Protein AF-A0A8J3VVQ5-F1 (afdb_monomer_lite)

Secondary structure (DSSP, 8-state):
--S-HHHHHHHHHH-GGGS-HHHHHHTHHHHHH--HHHHHHHHGGG-

Sequence (47 aa):
MQFSDADVDRLLAVAWWDWPLQRITEHIRTIMSGSVDDLENAATGIR

Structure (mmCIF, N/CA/C/O backbone):
data_AF-A0A8J3VVQ5-F1
#
_entry.id   AF-A0A8J3VVQ5-F1
#
loop_
_atom_site.group_PDB
_atom_site.id
_atom_site.type_symbol
_atom_site.label_atom_id
_atom_site.label_alt_id
_atom_site.label_comp_id
_atom_site.label_asym_id
_atom_site.label_entity_id
_atom_site.label_seq_id
_atom_site.pdbx_PDB_ins_code
_atom_site.Cartn_x
_atom_site.Cartn_y
_atom_site.Cartn_z
_atom_site.occupancy
_atom_site.B_iso_or_equiv
_atom_site.auth_seq_id
_atom_site.auth_comp_id
_atom_site.auth_asym_id
_atom_site.auth_atom_id
_atom_site.pdbx_PDB_model_num
ATOM 1 N N . MET A 1 1 ? 5.282 13.423 -17.149 1.00 50.38 1 MET A N 1
ATOM 2 C CA . MET A 1 1 ? 5.486 11.990 -16.870 1.00 50.38 1 MET A CA 1
ATOM 3 C C . MET A 1 1 ? 6.073 11.920 -15.471 1.00 50.38 1 MET A C 1
ATOM 5 O O . MET A 1 1 ? 7.281 11.985 -15.350 1.00 50.38 1 MET A O 1
ATOM 9 N N . GLN A 1 2 ? 5.336 12.111 -14.370 1.00 74.44 2 GLN A N 1
ATOM 10 C CA . GLN A 1 2 ? 4.092 11.457 -13.922 1.00 74.44 2 GLN A CA 1
ATOM 11 C C . GLN A 1 2 ? 4.153 9.947 -14.168 1.00 74.44 2 GLN A C 1
ATOM 13 O O . GLN A 1 2 ? 3.761 9.528 -15.246 1.00 74.44 2 GLN A O 1
ATOM 18 N N . PHE A 1 3 ? 4.730 9.257 -13.171 1.00 78.31 3 PHE A N 1
ATOM 19 C CA . PHE A 1 3 ? 4.928 7.814 -12.944 1.00 78.31 3 PHE A CA 1
ATOM 20 C C . PHE A 1 3 ? 5.514 6.985 -14.100 1.00 78.31 3 PHE A C 1
ATOM 22 O O . PHE A 1 3 ? 5.095 7.097 -15.247 1.00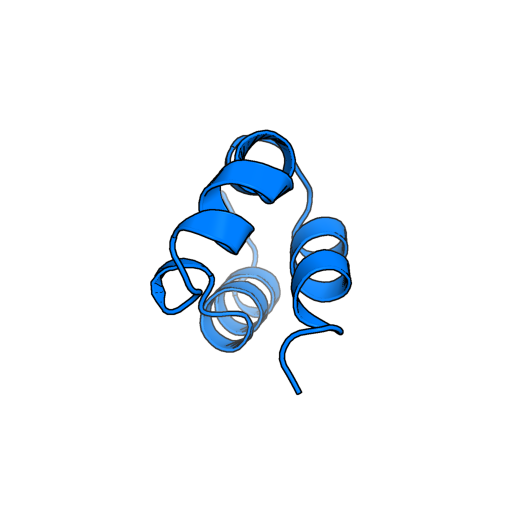 78.31 3 PHE A O 1
ATOM 29 N N . SER A 1 4 ? 6.523 6.160 -13.795 1.00 91.00 4 SER A N 1
ATOM 30 C CA . SER A 1 4 ? 7.005 5.150 -14.745 1.00 91.00 4 SER A CA 1
ATOM 31 C C . SER A 1 4 ? 5.971 4.030 -14.891 1.00 91.00 4 SER A C 1
ATOM 33 O O . SER A 1 4 ? 5.172 3.823 -13.981 1.00 91.00 4 SER A O 1
ATOM 35 N N . ASP A 1 5 ? 5.999 3.274 -15.991 1.00 93.50 5 ASP A N 1
ATOM 36 C CA . ASP A 1 5 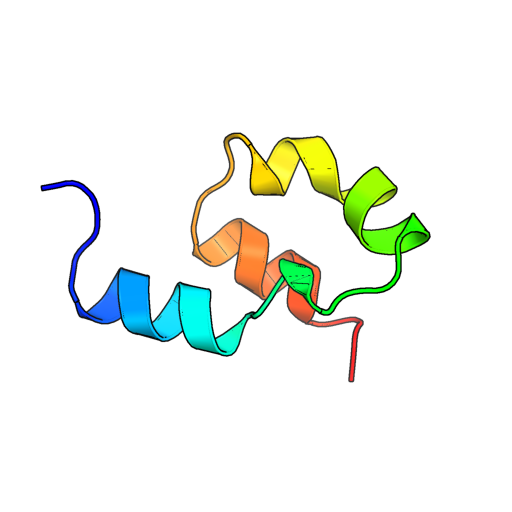? 5.100 2.118 -16.163 1.00 93.50 5 ASP A CA 1
ATOM 37 C C . ASP A 1 5 ? 5.240 1.124 -14.994 1.00 93.50 5 ASP A C 1
ATOM 39 O O . ASP A 1 5 ? 4.250 0.614 -14.479 1.00 93.50 5 ASP A O 1
ATOM 43 N N . ALA A 1 6 ? 6.465 0.951 -14.487 1.00 92.69 6 ALA A N 1
ATOM 44 C CA . ALA A 1 6 ? 6.729 0.142 -13.302 1.00 92.69 6 ALA A CA 1
ATOM 45 C C . ALA A 1 6 ? 6.045 0.697 -12.040 1.00 92.69 6 ALA A C 1
ATOM 47 O O . ALA A 1 6 ? 5.509 -0.071 -11.245 1.00 92.69 6 ALA A O 1
ATOM 48 N N . ASP A 1 7 ? 6.030 2.018 -11.845 1.00 93.12 7 ASP A N 1
ATOM 49 C CA . ASP A 1 7 ? 5.329 2.631 -10.711 1.00 93.12 7 ASP A CA 1
ATOM 50 C C . ASP A 1 7 ? 3.810 2.489 -10.841 1.00 93.12 7 ASP A C 1
ATOM 52 O O . ASP A 1 7 ? 3.124 2.287 -9.840 1.00 93.12 7 ASP A O 1
ATOM 56 N N . VAL A 1 8 ? 3.281 2.570 -12.065 1.00 93.06 8 VAL A N 1
ATOM 57 C CA . VAL A 1 8 ? 1.855 2.354 -12.336 1.00 93.06 8 VAL A CA 1
ATOM 58 C C . VAL A 1 8 ? 1.460 0.920 -11.988 1.00 93.06 8 VAL A C 1
ATOM 60 O O . VAL A 1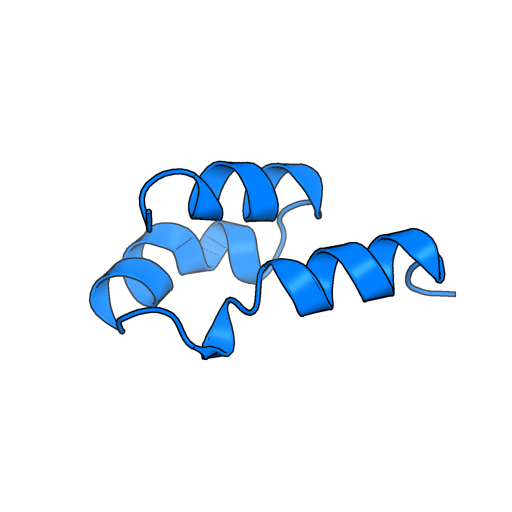 8 ? 0.492 0.725 -11.253 1.00 93.06 8 VAL A O 1
ATOM 63 N N . ASP A 1 9 ? 2.232 -0.071 -12.435 1.00 95.44 9 ASP A N 1
ATOM 64 C CA . ASP A 1 9 ? 1.980 -1.483 -12.129 1.00 95.44 9 ASP A CA 1
ATOM 65 C C . ASP A 1 9 ? 2.016 -1.755 -10.618 1.00 95.44 9 ASP A C 1
ATOM 67 O O . ASP A 1 9 ? 1.150 -2.452 -10.082 1.00 95.44 9 ASP A O 1
ATOM 71 N N . ARG A 1 10 ? 2.973 -1.152 -9.903 1.00 94.94 10 ARG A N 1
ATOM 72 C CA . ARG A 1 10 ? 3.067 -1.241 -8.438 1.00 94.94 10 ARG A CA 1
ATOM 73 C C . ARG A 1 10 ? 1.849 -0.625 -7.751 1.00 94.94 10 ARG A C 1
ATOM 75 O O . ARG A 1 10 ? 1.254 -1.256 -6.880 1.00 94.94 10 ARG A O 1
ATOM 82 N N . LEU A 1 11 ? 1.419 0.567 -8.167 1.00 94.19 11 LEU A N 1
ATOM 83 C CA . LEU A 1 11 ? 0.224 1.223 -7.620 1.00 94.19 11 LEU A CA 1
ATOM 84 C C . LEU A 1 11 ? -1.052 0.402 -7.859 1.00 94.19 11 LEU A C 1
ATOM 86 O O . LEU A 1 11 ? -1.894 0.307 -6.963 1.00 94.19 11 LEU A O 1
ATOM 90 N N . LEU A 1 12 ? -1.181 -0.216 -9.037 1.00 95.06 12 LEU A N 1
ATOM 91 C CA . LEU A 1 12 ? -2.289 -1.116 -9.364 1.00 95.06 12 LEU A CA 1
ATOM 92 C C . LEU A 1 12 ? -2.277 -2.385 -8.507 1.00 95.06 12 LEU A C 1
ATOM 94 O O . LEU A 1 12 ? -3.339 -2.823 -8.075 1.00 95.06 12 LEU A O 1
ATOM 98 N N . ALA A 1 13 ? -1.100 -2.941 -8.210 1.00 94.75 13 ALA A N 1
ATOM 99 C CA . ALA A 1 13 ? -0.967 -4.101 -7.329 1.00 94.75 13 ALA A CA 1
ATOM 100 C C . ALA A 1 13 ? -1.321 -3.786 -5.866 1.00 94.75 13 ALA A C 1
ATOM 102 O O . ALA A 1 13 ? -1.841 -4.648 -5.159 1.00 94.75 13 ALA A O 1
ATOM 103 N N . VAL A 1 14 ? -1.053 -2.559 -5.408 1.00 95.19 14 VAL A N 1
ATOM 104 C CA . VAL A 1 14 ? -1.400 -2.120 -4.049 1.00 95.19 14 VAL A CA 1
ATOM 105 C C . VAL A 1 14 ? -2.912 -1.944 -3.868 1.00 95.19 14 VAL A C 1
ATOM 107 O O . VAL A 1 14 ? -3.427 -2.217 -2.779 1.00 95.19 14 VAL A O 1
ATOM 110 N N . ALA A 1 15 ? -3.610 -1.491 -4.916 1.00 95.94 15 ALA A N 1
ATOM 111 C CA . ALA A 1 15 ? -5.068 -1.360 -4.965 1.00 95.94 15 ALA A CA 1
ATOM 112 C C . ALA A 1 15 ? -5.668 -0.690 -3.712 1.00 95.94 15 ALA A C 1
ATOM 114 O O . ALA A 1 15 ? -6.611 -1.184 -3.097 1.00 95.94 15 ALA A O 1
ATOM 115 N N . TRP A 1 16 ? -5.101 0.448 -3.297 1.00 95.19 16 TRP A N 1
ATOM 116 C CA . TRP A 1 16 ? -5.475 1.127 -2.046 1.00 95.19 16 TRP A CA 1
ATOM 117 C C . TRP A 1 16 ? -6.956 1.525 -1.967 1.00 95.19 16 TRP A C 1
ATOM 119 O O . TRP A 1 16 ? -7.504 1.658 -0.874 1.00 95.19 16 TRP A O 1
ATOM 129 N N . TRP A 1 17 ? -7.611 1.706 -3.115 1.00 95.25 17 TRP A N 1
ATOM 130 C CA . TRP A 1 17 ? -9.046 1.988 -3.206 1.00 95.25 17 TRP A CA 1
ATOM 131 C C . TRP A 1 17 ? -9.921 0.809 -2.755 1.00 95.25 17 TRP A C 1
ATOM 133 O O . TRP A 1 17 ? -11.071 1.034 -2.390 1.00 95.25 17 TRP A O 1
ATOM 143 N N . ASP A 1 18 ? -9.384 -0.413 -2.727 1.00 95.69 18 ASP A N 1
ATOM 144 C CA . ASP A 1 18 ? -10.083 -1.619 -2.268 1.00 95.69 18 ASP A CA 1
ATOM 145 C C . ASP A 1 18 ? -9.895 -1.881 -0.761 1.00 95.69 18 ASP A C 1
ATOM 147 O O . ASP A 1 18 ? -10.425 -2.849 -0.209 1.00 95.69 18 ASP A O 1
ATOM 151 N N . TRP A 1 19 ? -9.138 -1.034 -0.058 1.00 94.69 19 TRP A N 1
ATOM 152 C CA . TRP A 1 19 ? -8.896 -1.201 1.373 1.00 94.69 19 TRP A CA 1
ATOM 153 C C . TRP A 1 19 ? -10.132 -0.841 2.219 1.00 94.69 19 TRP A C 1
ATOM 155 O O . TRP A 1 19 ? -10.939 0.007 1.830 1.00 94.69 19 TRP A O 1
ATOM 165 N N . PRO A 1 20 ? -10.265 -1.400 3.441 1.00 95.38 20 PRO A N 1
ATOM 166 C CA . PRO A 1 20 ? -11.286 -0.959 4.389 1.00 95.38 20 PRO A CA 1
ATOM 167 C C . PRO A 1 20 ? -11.171 0.537 4.716 1.00 95.38 20 PRO A C 1
ATOM 169 O O . PRO A 1 20 ? -10.069 1.070 4.869 1.00 95.38 20 PRO A O 1
ATOM 172 N N . LEU A 1 21 ? -12.311 1.208 4.919 1.00 94.75 21 LEU A N 1
ATOM 173 C CA . LEU A 1 21 ? -12.377 2.657 5.160 1.00 94.75 21 LEU A CA 1
ATOM 174 C C . LEU A 1 21 ? -11.512 3.125 6.343 1.00 94.75 21 LEU A C 1
ATOM 176 O O . LEU A 1 21 ? -10.901 4.194 6.270 1.00 94.75 21 LEU A O 1
ATOM 180 N N . GLN A 1 22 ? -11.439 2.339 7.424 1.00 94.31 22 GLN A N 1
ATOM 181 C CA . GLN A 1 22 ? -10.590 2.664 8.576 1.00 94.31 22 GLN A CA 1
ATOM 182 C C . GLN A 1 22 ? -9.123 2.781 8.154 1.00 94.31 22 GLN A C 1
ATOM 184 O O . GLN A 1 22 ? -8.460 3.756 8.496 1.00 94.31 22 GLN A O 1
ATOM 189 N N . ARG A 1 23 ? -8.656 1.859 7.308 1.00 93.31 23 ARG A N 1
ATOM 190 C CA . ARG A 1 23 ? -7.280 1.843 6.816 1.00 93.31 23 ARG A CA 1
ATOM 191 C C . ARG A 1 23 ? -6.995 3.000 5.863 1.00 93.31 23 ARG A C 1
ATOM 193 O O . ARG A 1 23 ? -5.948 3.633 5.965 1.00 93.31 23 ARG A O 1
ATOM 200 N N . ILE A 1 24 ? -7.939 3.324 4.976 1.00 95.56 24 ILE A N 1
ATOM 201 C CA . ILE A 1 24 ? -7.832 4.514 4.115 1.00 95.56 24 ILE A CA 1
ATOM 202 C C . ILE A 1 24 ? -7.699 5.775 4.978 1.00 95.56 24 ILE A C 1
ATOM 204 O O . ILE A 1 24 ? -6.867 6.631 4.695 1.00 95.56 24 ILE A O 1
ATOM 208 N N . THR A 1 25 ? -8.478 5.872 6.058 1.00 95.44 25 THR A N 1
ATOM 209 C CA . THR A 1 25 ? -8.444 7.024 6.970 1.00 95.44 25 THR A CA 1
ATOM 210 C C . THR A 1 25 ? -7.113 7.114 7.721 1.00 95.44 25 THR A C 1
ATOM 212 O O . THR A 1 25 ? -6.528 8.193 7.795 1.00 95.44 25 THR A O 1
ATOM 215 N N . GLU A 1 26 ? -6.598 5.992 8.227 1.00 95.75 26 GLU A N 1
ATOM 216 C CA . GLU A 1 26 ? -5.297 5.911 8.908 1.00 95.75 26 GLU A CA 1
ATOM 217 C C . GLU A 1 26 ? -4.131 6.306 7.989 1.00 95.75 26 GLU A C 1
ATOM 219 O O . GLU A 1 26 ? -3.209 7.003 8.416 1.00 95.75 26 GLU A O 1
ATOM 224 N N . HIS A 1 27 ? -4.193 5.921 6.711 1.00 95.94 27 HIS A N 1
ATOM 225 C CA . HIS A 1 27 ? -3.118 6.126 5.737 1.00 95.94 27 HIS A CA 1
ATOM 226 C C . HIS A 1 27 ? -3.381 7.260 4.731 1.00 95.94 27 HIS A C 1
ATOM 228 O O . HIS A 1 27 ? -2.652 7.391 3.746 1.00 95.94 27 HIS A O 1
ATOM 234 N N . ILE A 1 28 ? -4.364 8.134 4.979 1.00 96.00 28 ILE A N 1
ATOM 235 C CA . ILE A 1 28 ? -4.771 9.177 4.020 1.00 96.00 28 ILE A CA 1
ATOM 236 C C . ILE A 1 28 ? -3.621 10.126 3.642 1.00 96.00 28 ILE A C 1
ATOM 238 O O . ILE A 1 28 ? -3.499 10.550 2.496 1.00 96.00 28 ILE A O 1
ATOM 242 N N . ARG A 1 29 ? -2.715 10.411 4.588 1.00 96.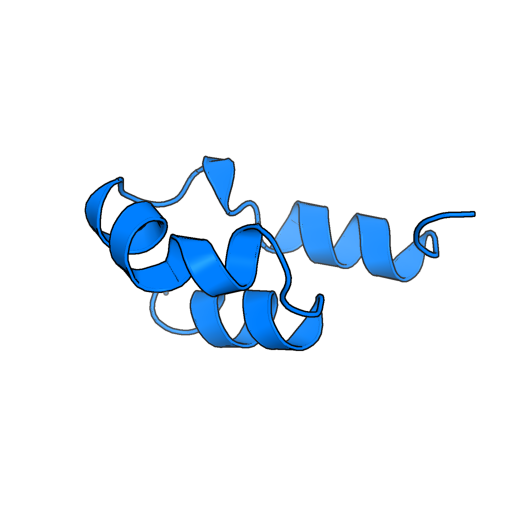38 29 ARG A N 1
ATOM 243 C CA . ARG A 1 29 ? -1.514 11.237 4.362 1.00 96.38 29 ARG A CA 1
ATOM 244 C C . ARG A 1 29 ? -0.552 10.585 3.366 1.00 96.38 29 ARG A C 1
ATOM 246 O O . ARG A 1 29 ? -0.009 11.276 2.504 1.00 96.38 29 ARG A O 1
ATOM 253 N N . THR A 1 30 ? -0.387 9.268 3.465 1.00 95.94 30 THR A N 1
ATOM 254 C CA . THR A 1 30 ? 0.432 8.468 2.550 1.00 95.94 30 THR A CA 1
ATOM 255 C C . THR A 1 30 ? -0.204 8.400 1.165 1.00 95.94 30 THR A C 1
ATOM 257 O O . THR A 1 30 ? 0.490 8.616 0.183 1.00 95.94 30 THR A O 1
ATOM 260 N N . ILE A 1 31 ? -1.522 8.206 1.071 1.00 94.88 31 ILE A N 1
ATOM 261 C CA . ILE A 1 31 ? -2.235 8.160 -0.220 1.00 94.88 31 ILE A CA 1
ATOM 262 C C . ILE A 1 31 ? -2.120 9.493 -0.977 1.00 94.88 31 ILE A C 1
ATOM 264 O O . ILE A 1 31 ? -1.935 9.504 -2.190 1.00 94.88 31 ILE A O 1
ATOM 268 N N . MET A 1 32 ? -2.217 10.627 -0.276 1.00 93.50 32 MET A N 1
ATOM 269 C CA . MET A 1 32 ? -2.205 11.945 -0.923 1.00 93.50 32 MET A CA 1
ATOM 270 C C . MET A 1 32 ? -0.816 12.433 -1.343 1.00 93.50 32 MET A C 1
ATOM 272 O O . MET A 1 32 ? -0.715 13.257 -2.249 1.00 93.50 32 MET A O 1
ATOM 276 N N . SER A 1 33 ? 0.239 12.021 -0.636 1.00 92.50 33 SER A N 1
ATOM 277 C CA . SER A 1 33 ? 1.558 12.661 -0.769 1.00 92.50 33 SER A CA 1
ATOM 278 C C . SER A 1 33 ? 2.761 11.742 -0.568 1.00 92.50 33 SER A C 1
ATOM 280 O O . SER A 1 33 ? 3.894 12.202 -0.697 1.00 92.50 33 SER A O 1
ATOM 282 N N . GLY A 1 34 ? 2.535 10.474 -0.229 1.00 92.06 34 GLY A N 1
ATOM 283 C CA . GLY A 1 34 ? 3.591 9.487 -0.047 1.00 92.06 34 GLY A CA 1
ATOM 284 C C . GLY A 1 34 ? 4.142 8.968 -1.372 1.00 92.06 34 GLY A C 1
ATOM 285 O O . GLY A 1 34 ? 3.595 9.211 -2.450 1.00 92.06 34 GLY A O 1
ATOM 286 N N . SER A 1 35 ? 5.246 8.238 -1.276 1.00 94.31 35 SER A N 1
ATOM 287 C CA . SER A 1 35 ? 5.825 7.494 -2.393 1.00 94.31 35 SER A CA 1
ATOM 288 C C . SER A 1 35 ? 5.094 6.165 -2.631 1.00 94.31 35 SER A C 1
ATOM 290 O O . SER A 1 35 ? 4.327 5.696 -1.787 1.00 94.31 35 SER A O 1
ATOM 292 N N . VAL A 1 36 ? 5.362 5.524 -3.774 1.00 93.56 36 VAL A N 1
ATOM 293 C CA . VAL A 1 36 ? 4.873 4.161 -4.056 1.00 93.56 36 VAL A CA 1
ATOM 294 C C . VAL A 1 36 ? 5.378 3.176 -2.993 1.00 93.56 36 VAL A C 1
ATOM 296 O O . VAL A 1 36 ? 4.605 2.348 -2.517 1.00 93.56 36 VAL A O 1
ATOM 299 N N . ASP A 1 37 ? 6.628 3.327 -2.545 1.00 94.88 37 ASP A N 1
ATOM 300 C CA . ASP A 1 37 ? 7.217 2.505 -1.481 1.00 94.88 37 ASP A CA 1
ATOM 301 C C . ASP A 1 37 ? 6.463 2.676 -0.150 1.00 94.88 37 ASP A C 1
ATOM 303 O O . ASP A 1 37 ? 6.181 1.701 0.549 1.00 94.88 37 ASP A O 1
ATOM 307 N N . ASP A 1 38 ? 6.081 3.910 0.203 1.00 95.12 38 ASP A N 1
ATOM 308 C CA . ASP A 1 38 ? 5.291 4.170 1.413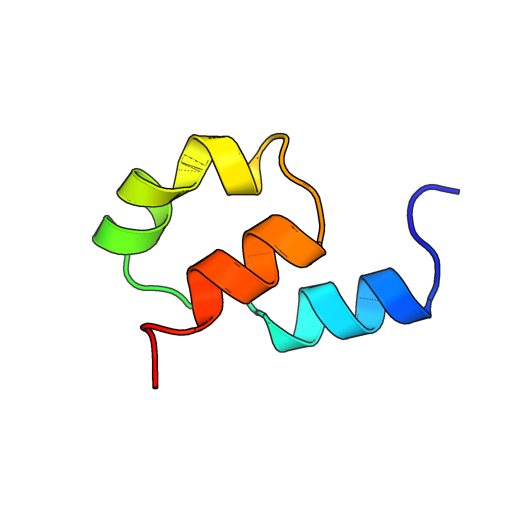 1.00 95.12 38 ASP A CA 1
ATOM 309 C C . ASP A 1 38 ? 3.919 3.486 1.349 1.00 95.12 38 ASP A C 1
ATOM 311 O O . ASP A 1 38 ? 3.416 2.982 2.359 1.00 95.12 38 ASP A O 1
ATOM 315 N N . LEU A 1 39 ? 3.314 3.454 0.160 1.00 94.19 39 LEU A N 1
ATOM 316 C CA . LEU A 1 39 ? 2.017 2.828 -0.060 1.00 94.19 39 LEU A CA 1
ATOM 317 C C . LEU A 1 39 ? 2.098 1.293 0.007 1.00 94.19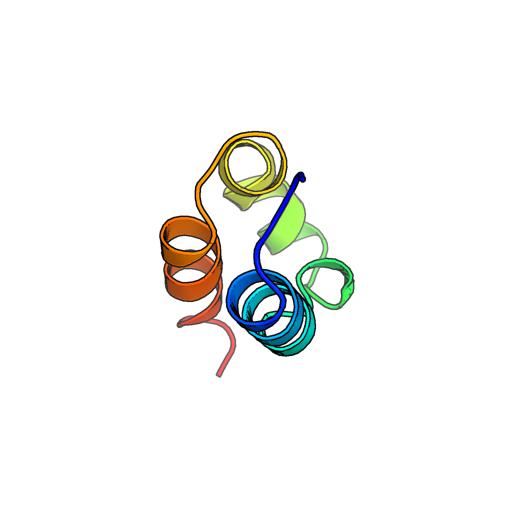 39 LEU A C 1
ATOM 319 O O . LEU A 1 39 ? 1.239 0.661 0.623 1.00 94.19 39 LEU A O 1
ATOM 323 N N . GLU A 1 40 ? 3.153 0.690 -0.545 1.00 95.06 40 GLU A N 1
ATOM 324 C CA . GLU A 1 40 ? 3.432 -0.748 -0.414 1.00 95.06 40 GLU A CA 1
ATOM 325 C C . GLU A 1 40 ? 3.685 -1.156 1.045 1.00 95.06 40 GLU A C 1
ATOM 327 O O . GLU A 1 40 ? 3.164 -2.170 1.525 1.00 95.06 40 GLU A O 1
ATOM 332 N N . ASN A 1 41 ? 4.417 -0.333 1.797 1.00 94.94 41 ASN A N 1
ATOM 333 C CA . ASN A 1 41 ? 4.613 -0.547 3.230 1.00 94.94 41 ASN A CA 1
ATOM 334 C C . ASN A 1 41 ? 3.278 -0.498 3.986 1.00 94.94 41 ASN A C 1
ATOM 336 O O . ASN A 1 41 ? 2.995 -1.374 4.809 1.00 94.94 41 ASN A O 1
ATOM 340 N N . ALA A 1 42 ? 2.412 0.465 3.655 1.00 93.31 42 ALA A N 1
ATOM 341 C CA . ALA A 1 42 ? 1.064 0.545 4.210 1.00 93.31 42 ALA A CA 1
ATOM 342 C C . ALA A 1 42 ? 0.177 -0.659 3.821 1.00 93.31 42 ALA A C 1
ATOM 344 O O . ALA A 1 42 ? -0.748 -0.985 4.566 1.00 93.31 42 ALA A O 1
ATOM 345 N N . ALA A 1 43 ? 0.473 -1.372 2.728 1.00 91.19 43 ALA A N 1
ATOM 346 C CA . ALA A 1 43 ? -0.252 -2.572 2.294 1.00 91.19 43 ALA A CA 1
ATOM 347 C C . ALA A 1 43 ? 0.133 -3.850 3.067 1.00 91.19 43 ALA A C 1
ATOM 349 O O . ALA A 1 43 ? -0.650 -4.797 3.144 1.00 91.19 43 ALA A O 1
ATOM 350 N N . THR A 1 44 ? 1.325 -3.898 3.675 1.00 85.62 44 THR A N 1
ATOM 351 C CA . THR A 1 44 ? 1.902 -5.134 4.248 1.00 85.62 44 THR A CA 1
ATOM 352 C C . THR A 1 44 ? 1.044 -5.761 5.360 1.00 85.62 44 THR A C 1
ATOM 354 O O . THR A 1 44 ? 1.076 -6.973 5.558 1.00 85.62 44 THR A O 1
ATOM 357 N N . GLY A 1 45 ? 0.221 -4.967 6.048 1.00 74.38 45 GLY A N 1
ATOM 358 C CA . GLY A 1 45 ? -0.691 -5.447 7.094 1.00 74.38 45 GLY A CA 1
ATOM 359 C C . GLY A 1 45 ? -2.103 -5.826 6.623 1.00 74.38 45 GLY A C 1
ATOM 360 O O . GLY A 1 45 ? -3.000 -5.803 7.461 1.00 74.38 45 GLY A O 1
ATOM 361 N N . ILE A 1 46 ? -2.332 -6.051 5.321 1.00 67.50 46 ILE A N 1
ATOM 362 C CA . ILE A 1 46 ? -3.644 -6.430 4.730 1.00 67.50 46 ILE A CA 1
ATOM 363 C C . ILE A 1 46 ? -3.727 -7.934 4.407 1.00 67.50 46 ILE A C 1
ATOM 365 O O . ILE A 1 46 ? -4.786 -8.422 4.026 1.00 67.50 46 ILE A O 1
ATOM 369 N N . ARG A 1 47 ? -2.623 -8.674 4.557 1.00 56.91 47 ARG A N 1
ATOM 370 C CA . ARG A 1 47 ? -2.572 -10.114 4.268 1.00 56.91 47 ARG A CA 1
ATOM 371 C C . ARG A 1 47 ? -3.418 -10.957 5.214 1.00 56.91 47 ARG A C 1
ATOM 373 O O . ARG A 1 47 ? -3.371 -10.688 6.434 1.00 56.91 47 ARG A O 1
#

Organism: NCBI:txid556532

Foldseek 3Di:
DPDDPVLVVLCVVLPLVPDDPVLCVVCVVCVVDNGSVSSVVSSPVVD

pLDDT: mean 90.76, std 9.94, range [50.38, 96.38]

Radius of gyration: 10.45 Å; chains: 1; bounding box: 20×23×26 Å